Protein AF-A0A3D1B796-F1 (afdb_monomer_lite)

Secondary structure (DSSP, 8-state):
-EE----S-HHHHHHHHHHHHHTT-EE-

Radius of gyration: 8.4 Å; chains: 1; bounding box: 23×9×20 Å

Sequence (28 aa):
MRILLVEDHPQLAESVAQALRAAGWTVD

Foldseek 3Di:
DEAE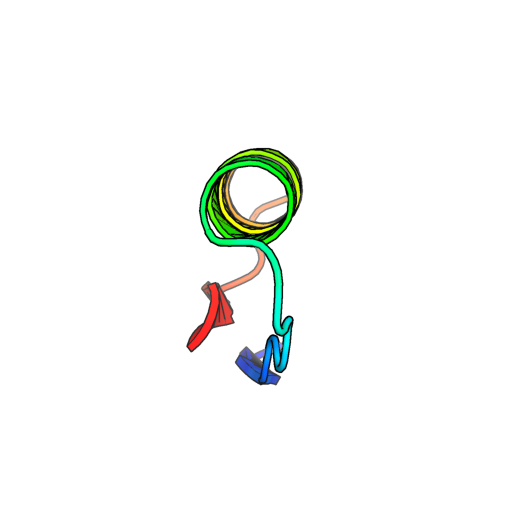DDDPDVVVSVVVCVVCVVVVYHYD

Structure (mmCIF, N/CA/C/O backbone):
data_AF-A0A3D1B796-F1
#
_entry.id   AF-A0A3D1B796-F1
#
loop_
_atom_site.group_PDB
_atom_site.id
_atom_site.type_symbol
_atom_site.label_atom_id
_atom_site.label_alt_id
_atom_site.label_comp_id
_atom_site.label_asym_id
_atom_site.label_entity_id
_atom_site.label_seq_id
_atom_site.pdbx_PDB_ins_code
_atom_site.Cartn_x
_atom_site.Cartn_y
_atom_site.Cartn_z
_atom_site.occupancy
_atom_site.B_iso_or_equiv
_atom_site.auth_seq_id
_atom_site.auth_comp_id
_atom_site.auth_asym_id
_atom_site.auth_atom_id
_atom_site.pdbx_PDB_model_num
ATOM 1 N N . MET A 1 1 ? -12.499 -0.259 0.312 1.00 74.75 1 MET A N 1
ATOM 2 C CA . MET A 1 1 ? -12.154 0.566 -0.866 1.00 74.75 1 MET A CA 1
ATOM 3 C C . MET A 1 1 ? -10.837 0.030 -1.400 1.00 74.75 1 MET A C 1
ATOM 5 O O . MET A 1 1 ? -9.951 -0.203 -0.586 1.00 74.75 1 MET A O 1
ATOM 9 N N . ARG A 1 2 ? -10.757 -0.282 -2.698 1.00 77.62 2 ARG A N 1
ATOM 10 C CA . ARG A 1 2 ? -9.602 -0.947 -3.322 1.00 77.62 2 ARG A CA 1
ATOM 11 C C . ARG A 1 2 ? -8.940 0.039 -4.281 1.00 77.62 2 ARG A C 1
ATOM 13 O O . ARG A 1 2 ? -9.657 0.678 -5.049 1.00 77.62 2 ARG A O 1
ATOM 20 N N . ILE A 1 3 ? -7.627 0.204 -4.181 1.00 85.38 3 ILE A N 1
ATOM 21 C CA . ILE A 1 3 ? -6.852 1.195 -4.936 1.00 85.38 3 ILE A CA 1
ATOM 22 C C . ILE A 1 3 ? -5.870 0.434 -5.821 1.00 85.38 3 ILE A C 1
ATOM 24 O O . ILE A 1 3 ? -5.131 -0.392 -5.304 1.00 85.38 3 ILE A O 1
ATOM 28 N N . LEU A 1 4 ? -5.877 0.708 -7.127 1.00 86.44 4 LEU A N 1
ATOM 29 C CA . LEU A 1 4 ? -4.845 0.221 -8.041 1.00 86.44 4 LEU A CA 1
ATOM 30 C C . LEU A 1 4 ? -3.713 1.248 -8.064 1.00 86.44 4 LEU A C 1
ATOM 32 O O . LEU A 1 4 ? -3.939 2.390 -8.474 1.00 86.44 4 LEU A O 1
ATOM 36 N N . LEU A 1 5 ? -2.527 0.861 -7.607 1.00 84.69 5 LEU A N 1
ATOM 37 C CA . LEU A 1 5 ? -1.363 1.739 -7.595 1.00 84.69 5 LEU A CA 1
ATOM 38 C C 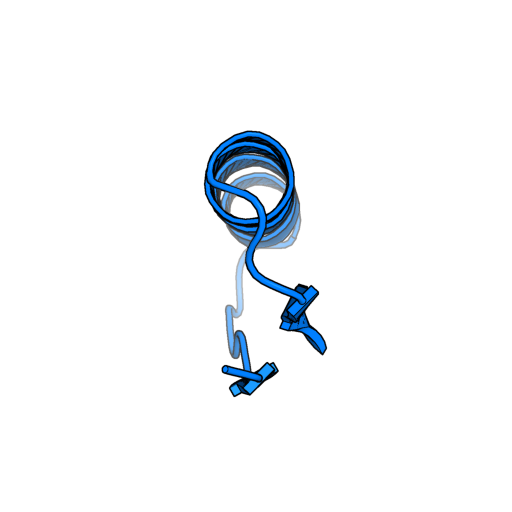. LEU A 1 5 ? -0.465 1.422 -8.790 1.00 84.69 5 LEU A C 1
ATOM 40 O O . LEU A 1 5 ? 0.263 0.435 -8.791 1.00 84.69 5 LEU A O 1
ATOM 44 N N . VAL A 1 6 ? -0.503 2.286 -9.804 1.00 85.38 6 VAL A N 1
ATOM 45 C CA . VAL A 1 6 ? 0.390 2.194 -10.963 1.00 85.38 6 VAL A CA 1
ATOM 46 C C . VAL A 1 6 ? 1.504 3.213 -10.786 1.00 85.38 6 VAL A C 1
ATOM 48 O O . VAL A 1 6 ? 1.272 4.409 -10.944 1.00 85.38 6 VAL A O 1
ATOM 51 N N . GLU A 1 7 ? 2.697 2.730 -10.444 1.00 88.88 7 GLU A N 1
ATOM 52 C CA . GLU A 1 7 ? 3.910 3.542 -10.392 1.00 88.88 7 GLU A CA 1
ATOM 53 C C . GLU A 1 7 ? 5.069 2.878 -11.139 1.00 88.88 7 GLU A C 1
ATOM 55 O O . GLU A 1 7 ? 5.268 1.668 -11.049 1.00 88.88 7 GLU A O 1
ATOM 60 N N . ASP A 1 8 ? 5.843 3.694 -11.852 1.00 88.88 8 ASP A N 1
ATOM 61 C CA . ASP A 1 8 ? 7.036 3.293 -12.612 1.00 88.88 8 ASP A CA 1
ATOM 62 C C . ASP A 1 8 ? 8.263 3.136 -11.692 1.00 88.88 8 ASP A C 1
ATOM 64 O O . ASP A 1 8 ? 9.233 2.450 -12.011 1.00 88.88 8 ASP A O 1
ATOM 68 N N . HIS A 1 9 ? 8.197 3.728 -10.493 1.00 90.88 9 HIS A N 1
ATOM 69 C CA . HIS A 1 9 ? 9.265 3.689 -9.498 1.00 90.88 9 HIS A CA 1
ATOM 70 C C . HIS A 1 9 ? 8.914 2.742 -8.338 1.00 90.88 9 HIS A C 1
ATOM 72 O O . HIS A 1 9 ? 8.070 3.084 -7.501 1.00 90.88 9 HIS A O 1
ATOM 78 N N . PRO A 1 10 ? 9.600 1.592 -8.192 1.00 84.69 10 PRO A N 1
ATOM 79 C CA . PRO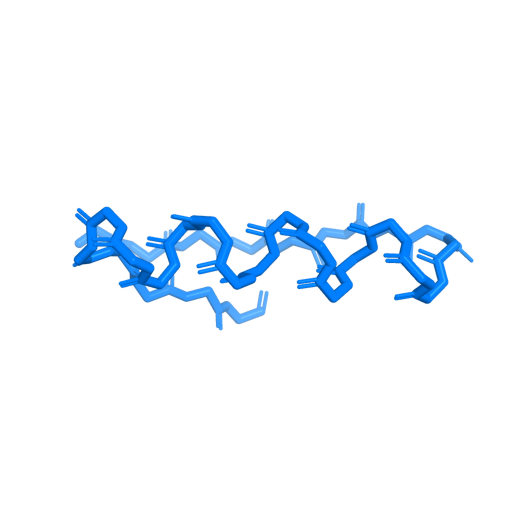 A 1 10 ? 9.232 0.575 -7.203 1.00 84.69 10 PRO A CA 1
ATOM 80 C C . PRO A 1 10 ? 9.309 1.071 -5.749 1.00 84.69 10 PRO A C 1
ATOM 82 O O . PRO A 1 10 ? 8.447 0.744 -4.940 1.00 84.69 10 PRO A O 1
ATOM 85 N N . GLN A 1 11 ? 10.280 1.929 -5.416 1.00 87.75 11 GLN A N 1
ATOM 86 C CA . GLN A 1 11 ? 10.418 2.495 -4.063 1.00 87.75 11 GLN A CA 1
ATOM 87 C C . GLN A 1 11 ? 9.272 3.439 -3.684 1.00 87.75 11 GLN A C 1
ATOM 89 O O . GLN A 1 11 ? 8.839 3.477 -2.528 1.00 87.75 11 GLN A O 1
ATOM 94 N N . LEU A 1 12 ? 8.773 4.207 -4.656 1.00 87.62 12 LEU A N 1
ATOM 95 C CA . LEU A 1 12 ? 7.638 5.094 -4.438 1.00 87.62 12 LEU A CA 1
ATOM 96 C C . LEU A 1 12 ? 6.348 4.275 -4.324 1.00 87.62 12 LEU A C 1
ATOM 98 O O . LEU A 1 12 ? 5.548 4.524 -3.422 1.00 87.62 12 LEU A O 1
ATOM 102 N N . ALA A 1 13 ? 6.201 3.246 -5.165 1.00 88.94 13 ALA A N 1
ATOM 103 C CA . ALA A 1 13 ? 5.080 2.317 -5.118 1.00 88.94 13 ALA A CA 1
ATOM 104 C C . ALA A 1 13 ? 4.968 1.622 -3.751 1.00 88.94 13 ALA A C 1
ATOM 106 O O . ALA A 1 13 ? 3.891 1.601 -3.159 1.00 88.94 13 ALA A O 1
ATOM 107 N N . GLU A 1 14 ? 6.073 1.118 -3.194 1.00 89.06 14 GLU A N 1
ATOM 108 C CA . GLU A 1 14 ? 6.069 0.517 -1.854 1.00 89.06 14 GLU A CA 1
ATOM 109 C C . GLU A 1 14 ? 5.714 1.528 -0.764 1.00 89.06 14 GLU A C 1
ATOM 111 O O . GLU A 1 14 ? 4.865 1.236 0.077 1.00 89.06 14 GLU A O 1
ATOM 116 N N . SER A 1 15 ? 6.302 2.728 -0.802 1.00 90.88 15 SER A N 1
ATOM 117 C CA . SER A 1 15 ? 6.051 3.770 0.204 1.00 90.88 15 SER A CA 1
ATOM 118 C C . SER A 1 15 ? 4.575 4.182 0.235 1.00 90.88 15 SER A C 1
ATOM 120 O O . SER A 1 15 ? 3.966 4.295 1.302 1.00 90.88 15 SER A O 1
ATOM 122 N N . VAL A 1 16 ? 3.969 4.352 -0.943 1.00 89.19 16 VAL A N 1
ATOM 123 C CA . VAL A 1 16 ? 2.551 4.694 -1.087 1.00 89.19 16 VAL A CA 1
ATOM 124 C C . VAL A 1 16 ? 1.669 3.505 -0.708 1.00 89.19 16 VAL A C 1
ATOM 126 O O . VAL A 1 16 ? 0.734 3.673 0.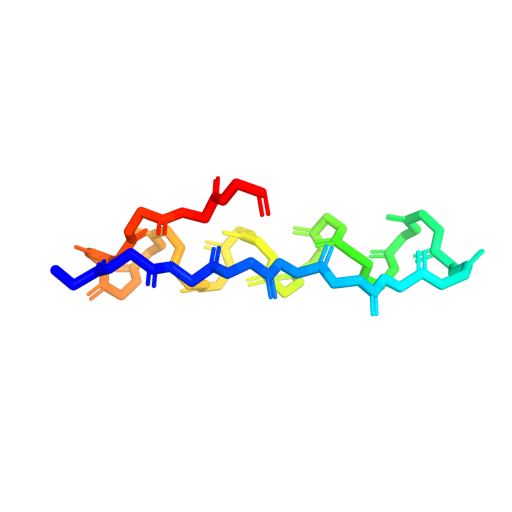074 1.00 89.19 16 VAL A O 1
ATOM 129 N N . ALA A 1 17 ? 1.981 2.288 -1.164 1.00 90.81 17 ALA A N 1
ATOM 130 C CA . ALA A 1 17 ? 1.231 1.090 -0.790 1.00 90.81 17 ALA A CA 1
ATOM 131 C C . ALA A 1 17 ? 1.242 0.856 0.727 1.00 90.81 17 ALA A C 1
ATOM 133 O O . ALA A 1 17 ? 0.227 0.469 1.305 1.00 90.81 17 ALA A O 1
ATOM 134 N N . GLN A 1 18 ? 2.364 1.122 1.393 1.00 91.50 18 GLN A N 1
ATOM 135 C CA . GLN A 1 18 ? 2.499 0.985 2.838 1.00 91.50 18 GLN A CA 1
ATOM 136 C C . GLN A 1 18 ? 1.679 2.045 3.587 1.00 91.50 18 GLN A C 1
ATOM 138 O O . GLN A 1 18 ? 0.965 1.700 4.530 1.00 91.50 18 GLN A O 1
ATOM 143 N N . ALA A 1 19 ? 1.698 3.302 3.132 1.00 90.88 19 ALA A N 1
ATOM 144 C CA . ALA A 1 19 ? 0.874 4.373 3.697 1.00 90.88 19 ALA A CA 1
ATOM 145 C C . ALA A 1 19 ? -0.632 4.103 3.528 1.00 90.88 19 ALA A C 1
ATOM 147 O O . ALA A 1 19 ? -1.411 4.251 4.470 1.00 90.88 19 ALA A O 1
ATOM 148 N N . LEU A 1 20 ? -1.044 3.644 2.345 1.00 90.00 20 LEU A N 1
ATOM 149 C CA . LEU A 1 20 ? -2.437 3.308 2.047 1.00 90.00 20 LEU A CA 1
ATOM 150 C C . LEU A 1 20 ? -2.911 2.083 2.849 1.00 90.00 20 LEU A C 1
ATOM 152 O O . LEU A 1 20 ? -4.027 2.089 3.369 1.00 90.00 20 LEU A O 1
ATOM 156 N N . ARG A 1 21 ? -2.054 1.069 3.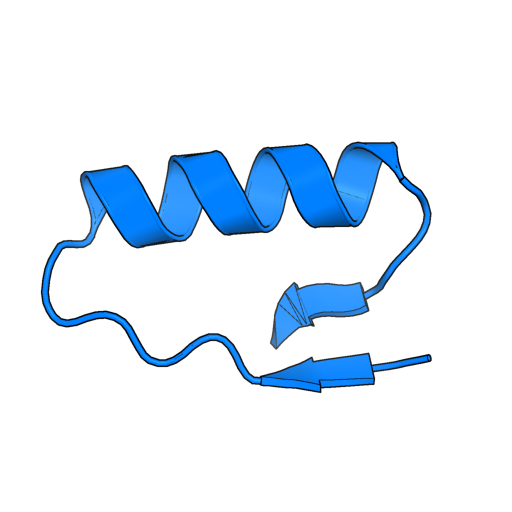036 1.00 89.56 21 ARG A N 1
ATOM 157 C CA . ARG A 1 21 ? -2.338 -0.068 3.931 1.00 89.56 21 ARG A CA 1
ATOM 158 C C . ARG A 1 21 ? -2.464 0.367 5.390 1.00 89.56 21 ARG A C 1
ATOM 160 O O . ARG A 1 21 ? -3.371 -0.101 6.073 1.00 89.56 21 ARG A O 1
ATOM 167 N N . ALA A 1 22 ? -1.615 1.283 5.861 1.00 89.50 22 ALA A N 1
ATOM 168 C CA . ALA A 1 22 ? -1.710 1.847 7.211 1.00 89.50 22 ALA A CA 1
ATOM 169 C C . ALA A 1 22 ? -3.009 2.646 7.424 1.00 89.50 22 ALA A C 1
ATOM 171 O O . ALA A 1 22 ? -3.565 2.640 8.519 1.00 89.50 22 ALA A O 1
ATOM 172 N N . ALA A 1 23 ? -3.536 3.268 6.367 1.00 89.31 23 ALA A N 1
ATOM 173 C CA . ALA A 1 23 ? -4.844 3.923 6.364 1.00 89.31 23 ALA A CA 1
ATOM 174 C C . ALA A 1 23 ? -6.037 2.940 6.290 1.00 89.31 23 ALA A C 1
ATOM 176 O O . ALA A 1 23 ? -7.190 3.369 6.263 1.00 89.31 23 ALA A O 1
ATOM 177 N N . GLY A 1 24 ? -5.787 1.624 6.260 1.00 90.56 24 GLY A N 1
ATOM 178 C CA . GLY A 1 24 ? -6.823 0.590 6.186 1.00 90.56 24 GLY A CA 1
ATOM 179 C C . GLY A 1 24 ? -7.387 0.372 4.780 1.00 90.56 24 GLY A C 1
ATOM 180 O O . GLY A 1 24 ? -8.441 -0.250 4.625 1.00 90.56 24 GLY A O 1
ATOM 181 N N . TRP A 1 25 ? -6.716 0.880 3.745 1.00 89.38 25 TRP A N 1
ATOM 182 C CA . TRP A 1 25 ? -7.099 0.661 2.354 1.00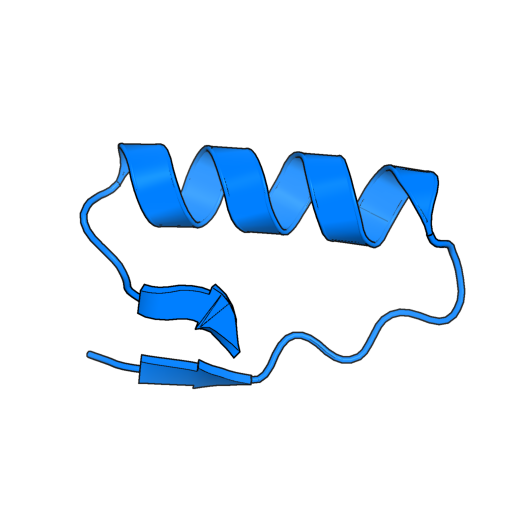 89.38 25 TRP A CA 1
ATOM 183 C C . TRP A 1 25 ? -6.298 -0.477 1.734 1.00 89.38 25 TRP A C 1
ATOM 185 O O . TRP A 1 25 ? -5.122 -0.693 2.023 1.00 89.38 25 TRP A O 1
ATOM 195 N N . THR A 1 26 ? -6.960 -1.241 0.873 1.00 84.38 26 THR A N 1
ATOM 196 C CA . THR A 1 26 ? -6.345 -2.370 0.176 1.00 84.38 26 THR A CA 1
ATOM 197 C C . THR A 1 26 ? -5.771 -1.860 -1.140 1.00 84.38 26 THR A C 1
ATOM 199 O O . THR A 1 26 ? -6.511 -1.278 -1.937 1.00 84.38 26 THR A O 1
ATOM 202 N N . VAL A 1 27 ? -4.464 -2.042 -1.335 1.00 85.62 27 VAL A N 1
ATOM 203 C CA . VAL A 1 27 ? -3.748 -1.633 -2.551 1.00 85.62 27 VAL A CA 1
ATOM 204 C C . VAL A 1 27 ? -3.370 -2.864 -3.354 1.00 85.62 27 VAL A C 1
ATOM 206 O O . VAL A 1 27 ? -2.726 -3.764 -2.800 1.00 85.62 27 VAL A O 1
ATOM 209 N N . ASP A 1 28 ? -3.763 -2.854 -4.622 1.00 81.00 28 ASP A N 1
ATOM 210 C CA . ASP A 1 28 ? -3.409 -3.825 -5.657 1.00 81.00 28 ASP A CA 1
ATOM 211 C C . ASP A 1 28 ? -2.552 -3.201 -6.756 1.00 81.00 28 ASP A C 1
ATOM 213 O O . ASP A 1 28 ? -2.585 -1.954 -6.903 1.00 81.00 28 ASP A O 1
#

pLDDT: mean 87.27, std 3.98, range [74.75, 91.5]